Protein AF-A0A822F2Y1-F1 (afdb_monomer_lite)

pLDDT: mean 77.6, std 14.54, range [42.53, 97.44]

Secondary structure (DSSP, 8-state):
--BHHHHHHHH-SSSEEEEE-----TT-TT-EEEEEE--SSTTS-TTT-EEEEEEETTEEEEEEEESTT--TT--B-HHHHHH--TT-BHHHHHHHH-SSSSEEEEEEEETTEEEEEEEEEE--STT--EEEEEEEEEETTEEEE-PPP-

Foldseek 3Di:
DDFPVRVDVVVDDPFDWDWDDDPDDPVQVFWTKIKGFAAPDPPDPSRQWIWIFITGNRHTQWIKIFQRFADPPAAAEPVLLVPDDWFDFPVRNCVSSPVTHFFGMWTDPHNFKIKTKTWHFAPDDVPDTDIDIWIWMGGNRTTDDGDDRD

Structure (mmCIF, N/CA/C/O backbone):
data_AF-A0A822F2Y1-F1
#
_entry.id   AF-A0A822F2Y1-F1
#
loop_
_atom_site.group_PDB
_atom_site.id
_atom_site.type_symbol
_atom_site.label_atom_id
_atom_site.label_alt_id
_atom_site.label_comp_id
_atom_site.label_asym_id
_atom_site.label_entity_id
_atom_site.label_seq_id
_atom_site.pdbx_PDB_ins_code
_atom_site.Cartn_x
_atom_site.Cartn_y
_atom_site.Cartn_z
_atom_site.occupancy
_atom_site.B_iso_or_equiv
_atom_site.auth_seq_id
_atom_site.auth_comp_id
_atom_site.auth_asym_id
_atom_site.auth_atom_id
_atom_site.pdbx_PDB_model_num
ATOM 1 N N . GLY A 1 1 ? 7.986 -10.682 -13.828 1.00 81.62 1 GLY A N 1
ATOM 2 C CA . GLY A 1 1 ? 7.587 -9.367 -13.286 1.00 81.62 1 GLY A CA 1
ATOM 3 C C . GLY A 1 1 ? 7.764 -8.308 -14.356 1.00 81.62 1 GLY A C 1
ATOM 4 O O . GLY A 1 1 ? 8.293 -8.630 -15.412 1.00 81.62 1 GLY A O 1
ATOM 5 N N . TRP A 1 2 ? 7.325 -7.081 -14.098 1.00 89.50 2 TRP A N 1
ATOM 6 C CA . TRP A 1 2 ? 7.417 -5.976 -15.060 1.00 89.50 2 TRP A CA 1
ATOM 7 C C . TRP A 1 2 ? 8.847 -5.432 -15.172 1.00 89.50 2 TRP A C 1
ATOM 9 O O . TRP A 1 2 ? 9.577 -5.445 -14.185 1.00 89.50 2 TRP A O 1
ATOM 19 N N . THR A 1 3 ? 9.255 -4.944 -16.341 1.00 89.19 3 THR A N 1
ATOM 20 C CA . THR A 1 3 ? 10.532 -4.233 -16.521 1.00 89.19 3 THR A CA 1
ATOM 21 C C . THR A 1 3 ? 10.421 -2.772 -16.087 1.00 89.19 3 THR A C 1
ATOM 23 O O . THR A 1 3 ? 9.321 -2.251 -15.891 1.00 89.19 3 THR A O 1
ATOM 26 N N . ARG A 1 4 ? 11.566 -2.089 -15.961 1.00 83.00 4 ARG A N 1
ATOM 27 C CA . ARG A 1 4 ? 11.609 -0.637 -15.726 1.00 83.00 4 ARG A CA 1
ATOM 28 C C . ARG A 1 4 ? 10.800 0.121 -16.774 1.00 83.00 4 ARG A C 1
ATOM 30 O O . ARG A 1 4 ? 9.934 0.899 -16.400 1.00 83.00 4 ARG A O 1
ATOM 37 N N . ASP A 1 5 ? 11.038 -0.159 -18.051 1.00 83.69 5 ASP A N 1
ATOM 38 C CA . ASP A 1 5 ? 10.379 0.550 -19.151 1.00 83.69 5 ASP A CA 1
ATOM 39 C C . ASP A 1 5 ? 8.865 0.327 -19.139 1.00 83.69 5 ASP A C 1
ATOM 41 O O . ASP A 1 5 ? 8.108 1.274 -19.318 1.00 83.69 5 ASP A O 1
ATOM 45 N N . GLN A 1 6 ? 8.412 -0.895 -18.834 1.00 88.88 6 GLN A N 1
ATOM 46 C CA . GLN A 1 6 ? 6.985 -1.193 -18.682 1.00 88.88 6 GLN A CA 1
ATOM 47 C C . GLN A 1 6 ? 6.358 -0.410 -17.525 1.00 88.88 6 GLN A C 1
ATOM 49 O O . GLN A 1 6 ? 5.262 0.124 -17.676 1.00 88.88 6 GLN A O 1
ATOM 54 N N . VAL A 1 7 ? 7.040 -0.328 -16.375 1.00 85.00 7 VAL A N 1
ATOM 55 C CA . VAL A 1 7 ? 6.565 0.476 -15.240 1.00 85.00 7 VAL A CA 1
ATOM 56 C C . VAL A 1 7 ? 6.522 1.947 -15.637 1.00 85.00 7 VAL A C 1
ATOM 58 O O . VAL A 1 7 ? 5.460 2.545 -15.542 1.00 85.00 7 VAL A O 1
ATOM 61 N N . THR A 1 8 ? 7.619 2.515 -16.143 1.00 78.75 8 THR A N 1
ATOM 62 C CA . THR A 1 8 ? 7.700 3.927 -16.552 1.00 78.75 8 THR A CA 1
ATOM 63 C C . THR A 1 8 ? 6.662 4.295 -17.610 1.00 78.75 8 THR A C 1
ATOM 65 O O . THR A 1 8 ? 6.034 5.342 -17.501 1.00 78.75 8 THR A O 1
ATOM 68 N N . GLN A 1 9 ? 6.413 3.423 -18.587 1.00 82.44 9 GLN A N 1
ATOM 69 C CA . GLN A 1 9 ? 5.367 3.632 -19.585 1.00 82.44 9 GLN A CA 1
ATOM 70 C C . GLN A 1 9 ? 3.959 3.613 -18.969 1.00 82.44 9 GLN A C 1
ATOM 72 O O . GLN A 1 9 ? 3.098 4.375 -19.400 1.00 82.44 9 GLN A O 1
ATOM 77 N N . PHE A 1 10 ? 3.713 2.754 -17.977 1.00 83.00 10 PHE A N 1
ATOM 78 C CA . PHE A 1 10 ? 2.397 2.607 -17.355 1.00 83.00 10 PHE A CA 1
ATOM 79 C C . PHE A 1 10 ? 2.055 3.711 -16.360 1.00 83.00 10 PHE A C 1
ATOM 81 O O . PHE A 1 10 ? 0.916 4.168 -16.354 1.00 83.00 10 PHE A O 1
ATOM 88 N N . VAL A 1 11 ? 3.004 4.149 -15.522 1.00 74.38 11 VAL A N 1
ATOM 89 C CA . VAL A 1 11 ? 2.715 5.216 -14.545 1.00 74.38 11 VAL A CA 1
ATOM 90 C C . VAL A 1 11 ? 2.494 6.574 -15.235 1.00 74.38 11 VAL A C 1
ATOM 92 O O . VAL A 1 11 ? 1.854 7.450 -14.661 1.00 74.38 11 VAL A O 1
ATOM 95 N N . GLY A 1 12 ? 2.961 6.741 -16.480 1.00 67.44 12 GLY A N 1
ATOM 96 C CA . GLY A 1 12 ? 2.812 7.979 -17.248 1.00 67.44 12 GLY A CA 1
ATOM 97 C C . GLY A 1 12 ? 3.598 9.151 -16.642 1.00 67.44 12 GLY A C 1
ATOM 98 O O . GLY A 1 12 ? 4.639 8.946 -16.022 1.00 67.44 12 GLY A O 1
ATOM 99 N N . ILE A 1 13 ? 3.095 10.381 -16.830 1.00 56.59 13 ILE A N 1
ATOM 100 C CA . ILE A 1 13 ? 3.608 11.598 -16.174 1.00 56.59 13 ILE A CA 1
ATOM 101 C C . ILE A 1 13 ? 2.484 12.246 -15.342 1.00 56.59 13 ILE A C 1
ATOM 103 O O . ILE A 1 13 ? 1.756 13.101 -15.845 1.00 56.59 13 ILE A O 1
ATOM 107 N N . PRO A 1 14 ? 2.333 11.868 -14.065 1.00 49.62 14 PRO A N 1
ATOM 108 C CA . PRO A 1 14 ? 1.963 12.849 -13.057 1.00 49.62 14 PRO A CA 1
ATOM 109 C C . PRO A 1 14 ? 2.995 12.785 -11.930 1.00 49.62 14 PRO A C 1
ATOM 111 O O . PRO A 1 14 ? 2.839 12.045 -10.959 1.00 49.62 14 PRO A O 1
ATOM 114 N N . GLY A 1 15 ? 4.094 13.522 -12.111 1.00 55.91 15 GLY A N 1
ATOM 115 C CA . GLY A 1 15 ? 5.138 13.651 -11.103 1.00 55.91 15 GLY A CA 1
ATOM 116 C C . GLY A 1 15 ? 6.551 13.855 -11.639 1.00 55.91 15 GLY A C 1
ATOM 117 O O . GLY A 1 15 ? 6.818 13.667 -12.826 1.00 55.91 15 GLY A O 1
ATOM 118 N N . GLU A 1 16 ? 7.470 14.226 -10.746 1.00 61.50 16 GLU A N 1
ATOM 119 C CA . GLU A 1 16 ? 8.904 14.284 -11.043 1.00 61.50 16 GLU A CA 1
ATOM 120 C C . GLU A 1 16 ? 9.500 12.872 -10.947 1.00 61.50 16 GLU A C 1
ATOM 122 O O . GLU A 1 16 ? 9.408 12.205 -9.910 1.00 61.50 16 GLU A O 1
ATOM 127 N N . LEU A 1 17 ? 10.086 12.402 -12.052 1.00 64.81 17 LEU A N 1
ATOM 128 C CA . LEU A 1 17 ? 10.843 11.157 -12.097 1.00 64.81 17 LEU A CA 1
ATOM 129 C C . LEU A 1 17 ? 12.215 11.398 -11.465 1.00 64.81 17 LEU A C 1
ATOM 131 O O . LEU A 1 17 ? 13.100 11.980 -12.091 1.00 64.81 17 LEU A O 1
ATOM 135 N N . ILE A 1 18 ? 12.405 10.898 -10.249 1.00 62.47 18 ILE A N 1
ATOM 136 C CA . ILE A 1 18 ? 13.697 10.918 -9.570 1.00 62.47 18 ILE A CA 1
ATOM 137 C C . ILE A 1 18 ? 14.278 9.508 -9.671 1.00 62.47 18 ILE A C 1
ATOM 139 O O . ILE A 1 18 ? 13.825 8.565 -9.016 1.00 62.47 18 ILE A O 1
ATOM 143 N N . ILE A 1 19 ? 15.268 9.340 -10.545 1.00 60.28 19 ILE A N 1
ATOM 144 C CA . ILE A 1 19 ? 16.032 8.096 -10.640 1.00 60.28 19 ILE A CA 1
ATOM 145 C C . ILE A 1 19 ? 17.233 8.238 -9.711 1.00 60.28 19 ILE A C 1
ATOM 147 O O . ILE A 1 19 ? 18.192 8.935 -10.035 1.00 60.28 19 ILE A O 1
ATOM 151 N N . THR A 1 20 ? 17.183 7.562 -8.568 1.00 56.44 20 THR A N 1
ATOM 152 C CA . THR A 1 20 ? 18.348 7.411 -7.696 1.00 56.44 20 THR A CA 1
ATOM 153 C C . THR A 1 20 ? 18.927 6.026 -7.944 1.00 56.44 20 THR A C 1
ATOM 155 O O . THR A 1 20 ? 18.375 5.016 -7.506 1.00 56.44 20 THR A O 1
ATOM 158 N N . GLU A 1 21 ? 20.026 5.960 -8.691 1.00 55.38 21 GLU A N 1
ATOM 159 C CA . GLU A 1 21 ? 20.833 4.745 -8.778 1.00 55.38 21 GLU A CA 1
ATOM 160 C C . GLU A 1 21 ? 21.748 4.730 -7.548 1.00 55.38 21 GLU A C 1
ATOM 162 O O . GLU A 1 21 ? 22.713 5.489 -7.484 1.00 55.38 21 GLU A O 1
ATOM 167 N N . GLU A 1 22 ? 21.430 3.933 -6.522 1.00 53.41 22 GLU A N 1
ATOM 168 C CA . GLU A 1 22 ? 22.393 3.747 -5.432 1.00 53.41 22 GLU A CA 1
ATOM 169 C C . GLU A 1 22 ? 23.670 3.091 -5.990 1.00 53.41 22 GLU A C 1
ATOM 171 O O . GLU A 1 22 ? 23.570 2.121 -6.748 1.00 53.41 22 GLU A O 1
ATOM 176 N N . PRO A 1 23 ? 24.878 3.582 -5.646 1.00 42.53 23 PRO A N 1
ATOM 177 C CA . PRO A 1 23 ? 26.122 2.976 -6.096 1.00 42.53 23 PRO A CA 1
ATOM 178 C C . PRO A 1 23 ? 26.252 1.590 -5.469 1.00 42.53 23 PRO A C 1
ATOM 180 O O . PRO A 1 23 ? 26.380 1.431 -4.254 1.00 42.53 23 PRO A O 1
ATOM 183 N N . ILE A 1 24 ? 26.188 0.565 -6.312 1.00 50.97 24 ILE A N 1
ATOM 184 C CA . ILE A 1 24 ? 26.056 -0.806 -5.848 1.00 50.97 24 ILE A CA 1
ATOM 185 C C . ILE A 1 24 ? 27.427 -1.459 -5.659 1.00 50.97 24 ILE A C 1
ATOM 187 O O . ILE A 1 24 ? 28.281 -1.420 -6.544 1.00 50.97 24 ILE A O 1
ATOM 191 N N . SER A 1 25 ? 27.607 -2.125 -4.515 1.00 48.75 25 SER A N 1
ATOM 192 C CA . SER A 1 25 ? 28.687 -3.090 -4.281 1.00 48.75 25 SER A CA 1
ATOM 193 C C . SER A 1 25 ? 28.844 -4.051 -5.482 1.00 48.75 25 SER A C 1
ATOM 195 O O . SER A 1 25 ? 27.829 -4.467 -6.054 1.00 48.75 25 SER A O 1
ATOM 197 N N . PRO A 1 26 ? 30.075 -4.463 -5.858 1.00 48.97 26 PRO A N 1
ATOM 198 C CA . PRO A 1 26 ? 30.347 -5.309 -7.028 1.00 48.97 26 PRO A CA 1
ATOM 199 C C . PRO A 1 26 ? 29.520 -6.605 -7.130 1.00 48.97 26 PRO A C 1
ATOM 201 O O . PRO A 1 26 ? 29.407 -7.162 -8.223 1.00 48.97 26 PRO A O 1
ATOM 204 N N . SER A 1 27 ? 28.940 -7.080 -6.022 1.00 54.66 27 SER A N 1
ATOM 205 C CA . SER A 1 27 ? 28.108 -8.285 -5.940 1.00 54.66 27 SER A CA 1
ATOM 206 C C . SER A 1 27 ? 26.631 -8.098 -6.326 1.00 54.66 27 SER A C 1
ATOM 208 O O . SER A 1 27 ? 25.952 -9.095 -6.546 1.00 54.66 27 SER A 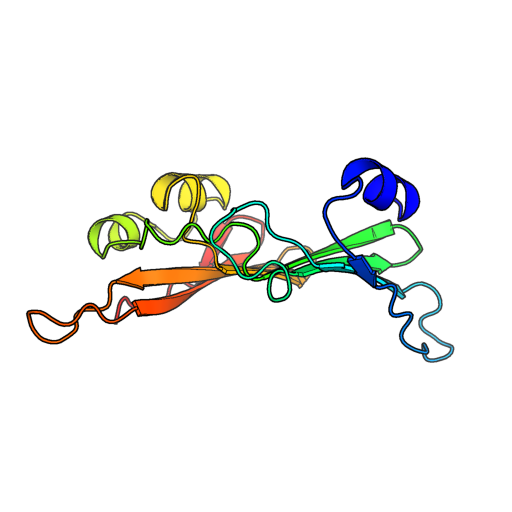O 1
ATOM 210 N N . ASN A 1 28 ? 26.117 -6.867 -6.445 1.00 52.03 28 ASN A N 1
ATOM 211 C CA . ASN A 1 28 ? 24.674 -6.585 -6.559 1.00 52.03 28 ASN A CA 1
ATOM 212 C C . ASN A 1 28 ? 24.292 -5.856 -7.870 1.00 52.03 28 ASN A C 1
ATOM 214 O O . ASN A 1 28 ? 23.478 -4.939 -7.875 1.00 52.03 28 ASN A O 1
ATOM 218 N N . ARG A 1 29 ? 24.833 -6.275 -9.021 1.00 51.19 29 ARG A N 1
ATOM 219 C CA . ARG A 1 29 ? 24.672 -5.619 -10.348 1.00 51.19 29 ARG A CA 1
ATOM 220 C C . ARG A 1 29 ? 23.238 -5.521 -10.931 1.00 51.19 29 ARG A C 1
ATOM 222 O O . ARG A 1 29 ? 23.089 -5.308 -12.132 1.00 51.19 29 ARG A O 1
ATOM 229 N N . GLY A 1 30 ? 22.180 -5.693 -10.141 1.00 57.31 30 GLY A N 1
ATOM 2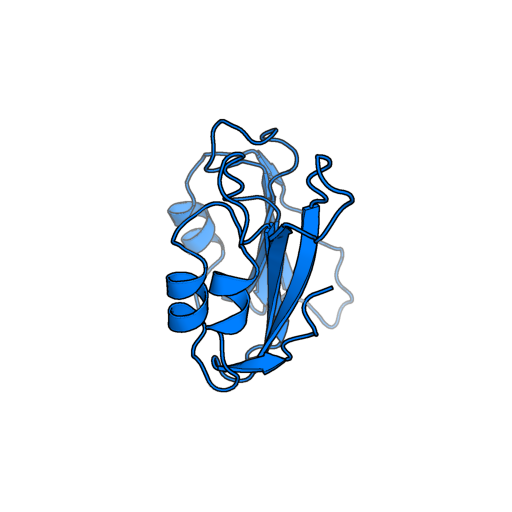30 C CA . GLY A 1 30 ? 20.801 -5.805 -10.625 1.00 57.31 30 GLY A CA 1
ATOM 231 C C . GLY A 1 30 ? 19.774 -4.870 -9.988 1.00 57.31 30 GLY A C 1
ATOM 232 O O . GLY A 1 30 ? 18.633 -4.894 -10.454 1.00 57.31 30 GLY A O 1
ATOM 233 N N . ASN A 1 31 ? 20.134 -4.088 -8.961 1.00 65.06 31 ASN A N 1
ATOM 234 C CA . ASN A 1 31 ? 19.157 -3.331 -8.175 1.00 65.06 31 ASN A CA 1
ATOM 235 C C . ASN A 1 31 ? 19.008 -1.875 -8.642 1.00 65.06 31 ASN A C 1
ATOM 237 O O . ASN A 1 31 ? 19.943 -1.096 -8.527 1.00 65.06 31 ASN A O 1
ATOM 241 N N . ILE A 1 32 ? 17.828 -1.504 -9.149 1.00 73.62 32 ILE A N 1
ATOM 242 C CA . ILE A 1 32 ? 17.499 -0.132 -9.585 1.00 73.62 32 ILE A CA 1
ATOM 243 C C . ILE A 1 32 ? 16.298 0.359 -8.783 1.00 73.62 32 ILE A C 1
ATOM 245 O O . ILE A 1 32 ? 15.357 -0.407 -8.573 1.00 73.62 32 ILE A O 1
ATOM 249 N N . MET A 1 33 ? 16.301 1.627 -8.375 1.00 74.25 33 MET A N 1
ATOM 250 C CA . MET A 1 33 ? 15.150 2.284 -7.762 1.00 74.25 33 MET A CA 1
ATOM 251 C C . MET A 1 33 ? 14.644 3.410 -8.655 1.00 74.25 33 MET A C 1
ATOM 253 O O . MET A 1 33 ? 15.412 4.211 -9.178 1.00 74.25 33 MET A O 1
ATOM 257 N N . VAL A 1 34 ? 13.329 3.455 -8.831 1.00 77.31 34 VAL A N 1
ATOM 258 C CA . VAL A 1 34 ? 12.649 4.529 -9.548 1.00 77.31 34 VAL A CA 1
ATOM 259 C C . VAL A 1 34 ? 11.633 5.147 -8.605 1.00 77.31 34 VAL A C 1
ATOM 261 O O . VAL A 1 34 ? 10.732 4.446 -8.138 1.00 77.31 34 VAL A O 1
ATOM 264 N N . GLN A 1 35 ? 11.794 6.437 -8.323 1.00 80.56 35 GLN A N 1
ATOM 265 C CA . GLN A 1 35 ? 10.890 7.204 -7.481 1.00 80.56 35 GLN A CA 1
ATOM 266 C C . GLN A 1 35 ? 10.069 8.174 -8.330 1.00 80.56 35 GLN A C 1
ATOM 268 O O . GLN A 1 35 ? 10.598 8.860 -9.203 1.00 80.56 35 GLN A O 1
ATOM 273 N N . TYR A 1 36 ? 8.781 8.252 -8.022 1.00 78.69 36 TYR A N 1
ATOM 274 C CA . TYR A 1 36 ? 7.857 9.245 -8.556 1.00 78.69 36 TYR A CA 1
ATOM 275 C C . TYR A 1 36 ? 7.347 10.098 -7.400 1.00 78.69 36 TYR A C 1
ATOM 277 O O . TYR A 1 36 ? 6.948 9.545 -6.371 1.00 78.69 36 TYR A O 1
ATOM 285 N N . GLN A 1 37 ? 7.375 11.420 -7.562 1.00 77.44 37 GLN A N 1
ATOM 286 C CA . GLN A 1 37 ? 6.757 12.372 -6.635 1.00 77.44 37 GLN A CA 1
ATOM 287 C C . GLN A 1 37 ? 5.492 12.958 -7.244 1.00 77.44 37 GLN A C 1
ATOM 289 O O . GLN A 1 37 ? 5.566 13.569 -8.302 1.00 77.44 37 GLN A O 1
ATOM 294 N N . GLY A 1 38 ? 4.353 12.774 -6.588 1.00 72.69 38 GLY A N 1
ATOM 295 C CA . GLY A 1 38 ? 3.055 13.240 -7.072 1.00 72.69 38 GLY A CA 1
ATOM 296 C C . GLY A 1 38 ? 1.912 12.582 -6.308 1.00 72.69 38 GLY A C 1
ATOM 297 O O . GLY A 1 38 ? 2.085 11.502 -5.740 1.00 72.69 38 GLY A O 1
ATOM 298 N N . SER A 1 39 ? 0.748 13.228 -6.272 1.00 72.06 39 SER A N 1
ATOM 299 C CA . SER A 1 39 ? -0.443 12.704 -5.594 1.00 72.06 39 SER A CA 1
ATOM 300 C C . SER A 1 39 ? -1.554 12.384 -6.590 1.00 72.06 39 SER A C 1
ATOM 302 O O . SER A 1 39 ? -1.705 13.076 -7.595 1.00 72.06 39 SER A O 1
ATOM 304 N N . ILE A 1 40 ? -2.363 11.359 -6.299 1.00 68.06 40 ILE A N 1
ATOM 305 C CA . ILE A 1 40 ? -3.635 11.143 -7.012 1.00 68.06 40 ILE A CA 1
ATOM 306 C C . ILE A 1 40 ? -4.786 11.963 -6.405 1.00 68.06 40 ILE A C 1
ATOM 308 O O . ILE A 1 40 ? -5.882 11.994 -6.962 1.00 68.06 40 ILE A O 1
ATOM 312 N N . SER A 1 41 ? -4.543 12.618 -5.267 1.00 66.00 41 SER A N 1
ATOM 313 C CA . SER A 1 41 ? -5.485 13.465 -4.541 1.00 66.00 41 SER A CA 1
ATOM 314 C C . SER A 1 41 ? -5.062 14.928 -4.662 1.00 66.00 41 SER A C 1
ATOM 316 O O . SER A 1 41 ? -3.926 15.283 -4.359 1.00 66.00 41 SER A O 1
ATOM 318 N N . SER A 1 42 ? -5.995 15.805 -5.040 1.00 64.31 42 SER A N 1
ATOM 319 C CA . SER A 1 42 ? -5.761 17.257 -5.129 1.00 64.31 42 SER A CA 1
ATOM 320 C C . SER A 1 42 ? -5.475 17.926 -3.780 1.00 64.31 42 SER A C 1
ATOM 322 O O . SER A 1 42 ? -5.112 19.097 -3.741 1.00 64.31 42 SER A O 1
ATOM 324 N N . ASN A 1 43 ? -5.692 17.211 -2.671 1.00 62.47 43 ASN A N 1
ATOM 325 C CA . ASN A 1 43 ? -5.625 17.757 -1.315 1.00 62.47 43 ASN A CA 1
ATOM 326 C C . ASN A 1 43 ? -4.295 17.455 -0.610 1.00 62.47 43 ASN A C 1
ATOM 328 O O . ASN A 1 43 ? -4.100 17.886 0.525 1.00 62.47 43 ASN A O 1
ATOM 332 N N . VAL A 1 44 ? -3.391 16.703 -1.243 1.00 64.62 44 VAL A N 1
ATOM 333 C CA . VAL A 1 44 ? -2.061 16.413 -0.692 1.00 64.62 44 VAL A CA 1
ATOM 334 C C . VAL A 1 44 ? -1.061 17.375 -1.305 1.00 64.62 44 VAL A C 1
ATOM 336 O O . VAL A 1 44 ? -1.099 17.631 -2.505 1.00 64.62 44 VAL A O 1
ATOM 339 N N . LEU A 1 45 ? -0.121 17.867 -0.497 1.00 60.69 45 LEU A N 1
ATOM 340 C CA . LEU A 1 45 ? 1.055 18.548 -1.025 1.00 60.69 45 LEU A CA 1
ATOM 341 C C . LEU A 1 45 ? 1.776 17.580 -1.973 1.00 60.69 45 LEU A C 1
ATOM 343 O O . LEU A 1 45 ? 2.369 16.591 -1.536 1.00 60.69 45 LEU A O 1
ATOM 347 N N . GLU A 1 46 ? 1.712 17.863 -3.276 1.00 60.31 46 GLU A N 1
ATOM 348 C CA . GLU A 1 46 ? 2.170 16.988 -4.369 1.00 60.31 46 GLU A CA 1
ATOM 349 C C . GLU A 1 46 ? 3.625 16.509 -4.203 1.00 60.31 46 GLU A C 1
ATOM 351 O O . GLU A 1 46 ? 4.015 15.490 -4.766 1.00 60.31 46 GLU A O 1
ATOM 356 N N . ARG A 1 47 ? 4.420 17.206 -3.381 1.00 63.12 47 ARG A N 1
ATOM 357 C CA . ARG A 1 47 ? 5.845 16.938 -3.144 1.00 63.12 47 ARG A CA 1
ATOM 358 C C . ARG A 1 47 ? 6.136 15.908 -2.046 1.00 63.12 47 ARG A C 1
ATOM 360 O O . ARG A 1 47 ? 7.256 15.412 -1.983 1.00 63.12 47 ARG A O 1
ATOM 367 N N . GLU A 1 48 ? 5.175 15.582 -1.180 1.00 74.81 48 GLU A N 1
ATOM 368 C CA . GLU A 1 48 ? 5.385 14.608 -0.089 1.00 74.81 48 GLU A CA 1
ATOM 369 C C . GLU A 1 48 ? 4.932 13.189 -0.446 1.00 74.81 48 GLU A C 1
ATOM 371 O O . GLU A 1 48 ? 5.354 12.209 0.179 1.00 74.81 48 GLU A O 1
ATOM 376 N N . SER A 1 49 ? 4.078 13.075 -1.462 1.00 81.56 49 SER A N 1
ATOM 377 C CA . SER A 1 49 ? 3.621 11.790 -1.977 1.00 81.56 49 SER A CA 1
ATOM 378 C C . SER A 1 49 ? 4.726 11.136 -2.790 1.00 81.56 49 SER A C 1
ATOM 380 O O . SER A 1 49 ? 5.302 11.758 -3.681 1.00 81.56 49 SER A O 1
ATOM 382 N N . THR A 1 50 ? 5.029 9.876 -2.490 1.00 84.12 50 THR A N 1
ATOM 383 C CA . THR A 1 50 ? 6.077 9.127 -3.189 1.00 84.12 50 THR A CA 1
ATOM 384 C C . THR A 1 50 ? 5.616 7.725 -3.535 1.00 84.12 50 THR A C 1
ATOM 386 O O . THR A 1 50 ? 4.961 7.052 -2.738 1.00 84.12 50 THR A O 1
ATOM 389 N N . VAL A 1 51 ? 6.018 7.257 -4.712 1.00 87.25 51 VAL A N 1
ATOM 390 C CA . VAL A 1 51 ? 5.957 5.844 -5.089 1.00 87.25 51 VAL A CA 1
ATOM 391 C C . VAL A 1 51 ? 7.350 5.407 -5.499 1.00 87.25 51 VAL A C 1
ATOM 393 O O . VAL A 1 51 ? 7.990 6.058 -6.321 1.00 87.25 51 VAL A O 1
ATOM 396 N N . ILE A 1 52 ? 7.822 4.308 -4.923 1.00 87.19 52 ILE A N 1
ATOM 397 C CA . ILE A 1 52 ? 9.143 3.741 -5.173 1.00 87.19 52 ILE A CA 1
ATOM 398 C C . ILE A 1 52 ? 8.971 2.340 -5.746 1.00 87.19 52 ILE A C 1
ATOM 400 O O . ILE A 1 52 ? 8.395 1.453 -5.111 1.00 87.19 52 ILE A O 1
ATOM 404 N N . PHE A 1 53 ? 9.537 2.133 -6.927 1.00 88.00 53 PHE A N 1
ATOM 405 C CA . PHE A 1 53 ? 9.644 0.836 -7.578 1.00 88.00 53 PHE A CA 1
ATOM 406 C C . PHE A 1 53 ? 11.089 0.364 -7.502 1.00 88.00 53 PHE A C 1
ATOM 408 O O . PHE A 1 53 ? 11.993 1.065 -7.954 1.00 88.00 53 PHE A O 1
ATOM 415 N N . SER A 1 54 ? 11.314 -0.824 -6.949 1.00 86.94 54 SER A N 1
ATOM 416 C CA . SER A 1 54 ? 12.633 -1.451 -6.941 1.00 86.94 54 SER A CA 1
ATOM 417 C C . SER A 1 54 ? 12.661 -2.625 -7.912 1.00 86.94 54 SER A C 1
ATOM 419 O O . SER A 1 54 ? 11.770 -3.479 -7.927 1.00 86.94 54 SER A O 1
ATOM 421 N N . PHE A 1 55 ? 13.719 -2.676 -8.708 1.00 84.81 55 PHE A N 1
ATOM 422 C CA . PHE A 1 55 ? 13.988 -3.703 -9.705 1.00 84.81 55 PHE A CA 1
ATOM 423 C C . PHE A 1 55 ? 15.182 -4.524 -9.242 1.00 84.81 55 PHE A C 1
ATOM 425 O O . PHE A 1 55 ? 16.080 -3.961 -8.639 1.00 84.81 55 PHE A O 1
ATOM 432 N N . ASN A 1 56 ? 15.162 -5.831 -9.475 1.00 83.50 56 ASN A N 1
ATOM 433 C CA . ASN A 1 56 ? 16.244 -6.768 -9.204 1.00 83.50 56 ASN A CA 1
ATOM 434 C C . ASN A 1 56 ? 16.370 -7.622 -10.462 1.00 83.50 56 ASN A C 1
ATOM 436 O O . ASN A 1 56 ? 15.364 -8.101 -10.992 1.00 83.50 56 ASN A O 1
ATOM 440 N N . ASN A 1 57 ? 17.582 -7.733 -11.000 1.00 85.06 57 ASN A N 1
ATOM 441 C CA . ASN A 1 57 ? 17.832 -8.366 -12.294 1.00 85.06 57 ASN A CA 1
ATOM 442 C C . ASN A 1 57 ? 16.905 -7.816 -13.394 1.00 85.06 57 ASN A C 1
ATOM 444 O O . ASN A 1 57 ? 16.379 -8.563 -14.215 1.00 85.06 57 ASN A O 1
ATOM 448 N N . LYS A 1 58 ? 16.702 -6.487 -13.397 1.00 83.69 58 LYS A N 1
ATOM 449 C CA . LYS A 1 58 ? 15.851 -5.737 -14.347 1.00 83.69 58 LYS A CA 1
ATOM 450 C C . LYS A 1 58 ? 14.343 -6.009 -14.251 1.00 83.69 58 LYS A C 1
ATOM 452 O O . LYS A 1 58 ? 13.586 -5.487 -15.068 1.00 83.69 58 LYS A O 1
ATOM 457 N N . ILE A 1 59 ? 13.896 -6.772 -13.257 1.00 88.19 59 ILE A N 1
ATOM 458 C CA . ILE A 1 59 ? 12.484 -7.084 -13.036 1.00 88.19 59 ILE A CA 1
ATOM 459 C C . ILE A 1 59 ? 12.004 -6.443 -11.734 1.00 88.19 59 ILE A C 1
ATOM 461 O O . ILE A 1 59 ? 12.690 -6.491 -10.716 1.00 88.19 59 ILE A O 1
ATOM 465 N N . LEU A 1 60 ? 10.816 -5.842 -11.762 1.00 88.38 60 LEU A N 1
ATOM 466 C CA . LEU A 1 60 ? 10.143 -5.272 -10.604 1.00 88.38 60 LEU A CA 1
ATOM 467 C C . LEU A 1 60 ? 9.957 -6.353 -9.540 1.00 88.38 60 LEU A C 1
ATOM 469 O O . LEU A 1 60 ? 9.318 -7.376 -9.801 1.00 88.38 60 LEU A O 1
ATOM 473 N N . TRP A 1 61 ? 10.480 -6.098 -8.345 1.00 85.75 61 TRP A N 1
ATOM 474 C CA . TRP A 1 61 ? 10.377 -7.020 -7.212 1.00 85.75 61 TRP A CA 1
ATOM 475 C C . TRP A 1 61 ? 9.753 -6.381 -5.973 1.00 85.75 61 TRP A C 1
ATOM 477 O O . TRP A 1 61 ? 9.257 -7.104 -5.115 1.00 85.75 61 TRP A O 1
ATOM 487 N N . LYS A 1 62 ? 9.750 -5.047 -5.873 1.00 88.19 62 LYS A N 1
ATOM 488 C CA . LYS A 1 62 ? 9.224 -4.335 -4.706 1.00 88.19 62 LYS A CA 1
ATOM 489 C C . LYS A 1 62 ? 8.562 -3.026 -5.105 1.00 88.19 62 LYS A C 1
ATOM 491 O O . LYS A 1 62 ? 9.060 -2.302 -5.967 1.00 88.19 62 LYS A O 1
ATOM 496 N N . LYS A 1 63 ? 7.436 -2.743 -4.453 1.00 90.19 63 LYS A N 1
ATOM 497 C CA . LYS A 1 63 ? 6.694 -1.489 -4.555 1.00 90.19 63 LYS A CA 1
ATOM 498 C C . LYS A 1 63 ? 6.514 -0.928 -3.152 1.00 90.19 63 LYS A C 1
ATOM 500 O O . LYS A 1 63 ? 6.139 -1.660 -2.238 1.00 90.19 63 LYS A O 1
ATOM 505 N N . ASN A 1 64 ? 6.766 0.362 -2.991 1.00 90.50 64 ASN A N 1
ATOM 506 C CA . ASN A 1 64 ? 6.391 1.091 -1.789 1.00 90.50 64 ASN A CA 1
ATOM 507 C C . ASN A 1 64 ? 5.689 2.379 -2.193 1.00 90.50 64 ASN A C 1
ATOM 509 O O . ASN A 1 64 ? 6.043 2.983 -3.204 1.00 90.50 64 ASN A O 1
ATOM 513 N N . GLN A 1 65 ? 4.744 2.821 -1.381 1.00 88.56 65 GLN A N 1
ATOM 514 C CA . GLN A 1 65 ? 4.117 4.122 -1.538 1.00 88.56 65 GLN A CA 1
ATOM 515 C C . GLN A 1 65 ? 3.990 4.827 -0.196 1.00 88.56 65 GLN A C 1
ATOM 517 O O . GLN A 1 65 ? 3.890 4.182 0.850 1.00 88.56 65 GLN A O 1
ATOM 522 N N . LYS A 1 66 ? 3.940 6.153 -0.251 1.00 87.75 66 LYS A N 1
ATOM 523 C CA . LYS A 1 66 ? 3.621 7.030 0.867 1.00 87.75 66 LYS A CA 1
ATOM 524 C C . LYS A 1 66 ? 2.724 8.164 0.373 1.00 87.75 66 LYS A C 1
ATOM 526 O O . LYS A 1 66 ? 3.038 8.791 -0.632 1.00 87.75 66 LYS A O 1
ATOM 531 N N . LEU A 1 67 ? 1.626 8.402 1.089 1.00 82.44 67 LEU A N 1
ATOM 532 C CA . LEU A 1 67 ? 0.667 9.504 0.924 1.00 82.44 67 LEU A CA 1
ATOM 533 C C . LEU A 1 67 ? -0.004 9.619 -0.456 1.00 82.44 67 LEU A C 1
ATOM 535 O O . LEU A 1 67 ? -0.685 10.606 -0.715 1.00 82.44 67 LEU A O 1
ATOM 539 N N . LEU A 1 68 ? 0.121 8.594 -1.309 1.00 79.38 68 LEU A N 1
ATOM 540 C CA . LEU A 1 68 ? -0.374 8.626 -2.686 1.00 79.38 68 LEU A CA 1
ATOM 541 C C . LEU A 1 68 ? -1.872 8.961 -2.762 1.00 79.38 68 LEU A C 1
ATOM 543 O O . LEU A 1 68 ? -2.264 9.787 -3.579 1.00 79.38 68 LEU A O 1
ATOM 547 N N . ASP A 1 69 ? -2.677 8.354 -1.884 1.00 72.56 69 ASP A N 1
ATOM 548 C CA . ASP A 1 69 ? -4.147 8.410 -1.888 1.00 72.56 69 ASP A CA 1
ATOM 549 C C . ASP A 1 69 ? -4.720 9.054 -0.613 1.00 72.56 69 ASP A C 1
ATOM 551 O O . ASP A 1 69 ? -5.779 8.659 -0.127 1.00 72.56 69 ASP A O 1
ATOM 555 N N . LEU A 1 70 ? -4.005 10.014 -0.012 1.00 70.94 70 LEU A N 1
ATOM 556 C CA . LEU A 1 70 ? -4.520 10.719 1.161 1.00 70.94 70 LEU A CA 1
ATOM 557 C C . LEU A 1 70 ? -5.606 11.723 0.728 1.00 70.94 70 LEU A C 1
ATOM 559 O O . LEU A 1 70 ? -5.339 12.816 0.232 1.00 70.94 70 LEU A O 1
ATOM 563 N N . THR A 1 71 ? -6.867 11.363 0.927 1.00 63.28 71 THR A N 1
ATOM 564 C CA . THR A 1 71 ? -8.000 12.284 0.835 1.00 63.28 71 THR A CA 1
ATOM 565 C C . THR A 1 71 ? -8.323 12.761 2.244 1.00 63.28 71 THR A C 1
ATOM 567 O O . THR A 1 71 ? -8.683 11.948 3.090 1.00 63.28 71 THR A O 1
ATOM 570 N N . SER A 1 72 ? -8.219 14.066 2.494 1.00 57.94 72 SER A N 1
ATOM 571 C CA . SER A 1 72 ? -8.342 14.723 3.811 1.00 57.94 72 SER A CA 1
ATOM 572 C C . SER A 1 72 ? -9.639 14.467 4.594 1.00 57.94 72 SER A C 1
ATOM 574 O O . SER A 1 72 ? -9.781 14.968 5.702 1.00 57.94 72 SER A O 1
ATOM 576 N N . ASN A 1 73 ? -10.602 13.741 4.026 1.00 59.28 73 ASN A N 1
ATOM 577 C CA . ASN A 1 73 ? -11.979 13.703 4.515 1.00 59.28 73 ASN A CA 1
ATOM 578 C C . ASN A 1 73 ? -12.415 12.332 5.044 1.00 59.28 73 ASN A C 1
ATOM 580 O O . ASN A 1 73 ? -13.579 12.181 5.406 1.00 59.28 73 ASN A O 1
ATOM 584 N N . TYR A 1 74 ? -11.541 11.323 5.047 1.00 64.88 74 TYR A N 1
ATOM 585 C CA . TYR A 1 74 ? -11.925 9.990 5.498 1.00 64.88 74 TYR A CA 1
ATOM 586 C C . TYR A 1 74 ? -10.830 9.395 6.386 1.00 64.88 74 TYR A C 1
ATOM 588 O O . TYR A 1 74 ? -9.684 9.260 5.966 1.00 64.88 74 TYR A O 1
ATOM 596 N N . ILE A 1 75 ? -11.210 9.110 7.632 1.00 72.75 75 ILE A N 1
ATOM 597 C CA . ILE A 1 75 ? -10.381 8.539 8.692 1.00 72.75 75 ILE A CA 1
ATOM 598 C C . ILE A 1 75 ? -11.099 7.274 9.176 1.00 72.75 75 ILE A C 1
ATOM 600 O O . ILE A 1 75 ? -12.315 7.289 9.382 1.00 72.75 75 ILE A O 1
ATOM 604 N N . ILE A 1 76 ? -10.367 6.175 9.372 1.00 79.81 76 ILE A N 1
ATOM 605 C CA . ILE A 1 76 ? -10.949 4.911 9.841 1.00 79.81 76 ILE A CA 1
ATOM 606 C C . ILE A 1 76 ? -11.482 5.087 11.267 1.00 79.81 76 ILE A C 1
ATOM 608 O O . ILE A 1 76 ? -10.757 5.520 12.163 1.00 79.81 76 ILE A O 1
ATOM 612 N N . THR A 1 77 ? -12.734 4.685 11.491 1.00 81.50 77 THR A N 1
ATOM 613 C CA . THR A 1 77 ? -13.331 4.626 12.835 1.00 81.50 77 THR A CA 1
ATOM 614 C C . THR A 1 77 ? -12.998 3.306 13.538 1.00 81.50 77 THR A C 1
ATOM 616 O O . THR A 1 77 ? -12.717 2.287 12.897 1.00 81.50 77 THR A O 1
ATOM 619 N N . ARG A 1 78 ? -13.117 3.275 14.870 1.00 82.31 78 ARG A N 1
ATOM 620 C CA . ARG A 1 78 ? -12.985 2.043 15.671 1.00 82.31 78 ARG A CA 1
ATOM 621 C C . ARG A 1 78 ? -13.892 0.914 15.181 1.00 82.31 78 ARG A C 1
ATOM 623 O O . ARG A 1 78 ? -13.485 -0.244 15.178 1.00 82.31 78 ARG A O 1
ATOM 630 N N . GLU A 1 79 ? -15.100 1.242 14.739 1.00 83.25 79 GLU A N 1
ATOM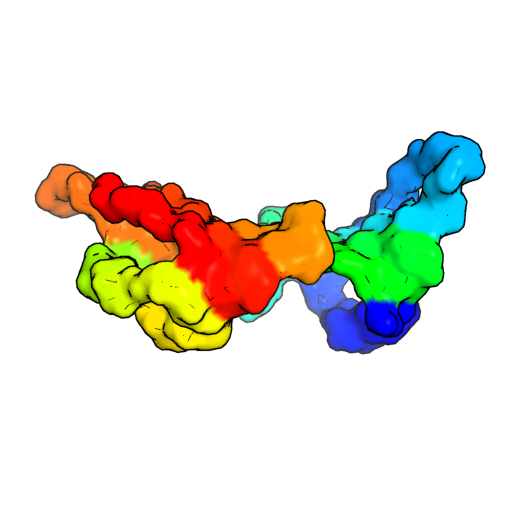 631 C CA . GLU A 1 79 ? -16.066 0.270 14.221 1.00 83.25 79 GLU A CA 1
ATOM 632 C C . GLU A 1 79 ? -15.547 -0.423 12.956 1.00 83.25 79 GLU A C 1
ATOM 634 O O . GLU A 1 79 ? -15.528 -1.653 12.906 1.00 83.25 79 GLU A O 1
ATOM 639 N N . HIS A 1 80 ? -15.033 0.338 11.984 1.00 85.12 80 HIS A N 1
ATOM 640 C CA . HIS A 1 80 ? -14.396 -0.222 10.788 1.00 85.12 80 HIS A CA 1
ATOM 641 C C . HIS A 1 80 ? -13.171 -1.077 11.154 1.00 85.12 80 HIS A C 1
ATOM 643 O O . HIS A 1 80 ? -12.992 -2.175 10.627 1.00 85.12 80 HIS A O 1
ATOM 649 N N . TYR A 1 81 ? -12.344 -0.620 12.102 1.00 87.25 81 TYR A N 1
ATOM 650 C CA . TYR A 1 81 ? -11.161 -1.367 12.539 1.00 87.25 81 TYR A CA 1
ATOM 651 C C . TYR A 1 81 ? -11.497 -2.701 13.217 1.00 87.25 81 TYR A C 1
ATOM 653 O O . TYR A 1 81 ? -10.800 -3.702 13.030 1.00 87.25 81 TYR A O 1
ATOM 661 N N . ASN A 1 82 ? -12.564 -2.728 14.013 1.00 89.31 82 ASN A N 1
ATOM 662 C CA . ASN A 1 82 ? -13.000 -3.917 14.741 1.00 89.31 82 ASN A CA 1
ATOM 663 C C . ASN A 1 82 ? -13.607 -4.986 13.828 1.00 89.31 82 ASN A C 1
ATOM 665 O O . ASN A 1 82 ? -13.616 -6.158 14.197 1.00 89.31 82 ASN A O 1
ATOM 669 N N . GLN A 1 83 ? -14.069 -4.611 12.635 1.00 91.12 83 GLN A N 1
ATOM 670 C CA . GLN A 1 83 ? -14.540 -5.570 11.637 1.00 91.12 83 GLN A CA 1
ATOM 671 C C . GLN A 1 83 ? -13.396 -6.361 10.998 1.00 91.12 83 GLN A C 1
ATOM 673 O O . GLN A 1 83 ? -13.618 -7.491 10.574 1.00 91.12 83 GLN A O 1
ATOM 678 N N . ILE A 1 84 ? -12.180 -5.807 10.948 1.00 91.94 84 ILE A N 1
ATOM 679 C CA . ILE A 1 84 ? -11.023 -6.479 10.351 1.00 91.94 84 ILE A CA 1
ATOM 680 C C . ILE A 1 84 ? -10.574 -7.658 11.219 1.00 91.94 84 ILE A C 1
ATOM 682 O O . ILE A 1 84 ? -10.292 -7.499 12.410 1.00 91.94 84 ILE A O 1
ATOM 686 N N . GLN A 1 85 ? -10.402 -8.824 10.595 1.00 93.94 85 GLN A N 1
ATOM 687 C CA . GLN A 1 85 ? -9.966 -10.048 11.269 1.00 93.94 85 GLN A CA 1
ATOM 688 C C . GLN A 1 85 ? -8.653 -10.574 10.689 1.00 93.94 85 GLN A C 1
ATOM 690 O O . GLN A 1 85 ? -8.355 -10.412 9.503 1.00 93.94 85 GLN A O 1
ATOM 695 N N . THR A 1 86 ? -7.866 -11.246 11.529 1.00 96.06 86 THR A N 1
ATOM 696 C CA . THR A 1 86 ? -6.709 -12.015 11.064 1.00 96.06 86 THR A CA 1
ATOM 697 C C . THR A 1 86 ? -7.146 -13.090 10.065 1.00 96.06 86 THR A C 1
ATOM 699 O O . THR A 1 86 ? -8.272 -13.583 10.082 1.00 96.06 86 THR A O 1
ATOM 702 N N . GLY A 1 87 ? -6.258 -13.427 9.134 1.00 96.69 87 GLY A N 1
ATOM 703 C CA . GLY A 1 87 ? -6.529 -14.346 8.032 1.00 96.69 87 GLY A CA 1
ATOM 704 C C . GLY A 1 87 ? -7.240 -13.720 6.828 1.00 96.69 87 GLY A C 1
ATOM 705 O O . GLY A 1 87 ? -7.243 -14.347 5.766 1.00 96.69 87 GLY A O 1
ATOM 706 N N . TRP A 1 88 ? -7.789 -12.505 6.945 1.00 96.94 88 TRP A N 1
ATOM 707 C CA . TRP A 1 88 ? -8.370 -11.784 5.809 1.00 96.94 88 TRP A CA 1
ATOM 708 C C . TRP A 1 88 ? -7.323 -11.443 4.756 1.00 96.94 88 TRP A C 1
ATOM 710 O O . TRP A 1 88 ? -6.169 -11.151 5.065 1.00 96.94 88 TRP A O 1
ATOM 720 N N . THR A 1 89 ? -7.744 -11.456 3.498 1.00 96.19 89 THR A N 1
ATOM 721 C CA . THR A 1 89 ? -6.919 -11.014 2.374 1.00 96.19 89 THR A CA 1
ATOM 722 C C . THR A 1 89 ? -6.729 -9.502 2.391 1.00 96.19 89 THR A C 1
ATOM 724 O O . THR A 1 89 ? -7.535 -8.758 2.952 1.00 96.19 89 THR A O 1
ATOM 727 N N . TYR A 1 90 ? -5.671 -9.046 1.726 1.00 90.81 90 TYR A N 1
ATOM 728 C CA . TYR A 1 90 ? -5.419 -7.625 1.507 1.00 90.81 90 TYR A CA 1
ATOM 729 C C . TYR A 1 90 ? -6.653 -6.877 0.960 1.00 90.81 90 TYR A C 1
ATOM 731 O O . TYR A 1 90 ? -7.033 -5.844 1.510 1.00 90.81 90 TYR A O 1
ATOM 739 N N . ASP A 1 91 ? -7.329 -7.428 -0.054 1.00 90.88 91 ASP A N 1
ATOM 740 C CA . ASP A 1 91 ? -8.499 -6.789 -0.672 1.00 90.88 91 ASP A CA 1
ATOM 741 C C . ASP A 1 91 ? -9.704 -6.723 0.274 1.00 90.88 91 ASP A C 1
ATOM 743 O O . ASP A 1 91 ? -10.414 -5.719 0.296 1.00 90.88 91 ASP A O 1
ATOM 747 N N . GLN A 1 92 ? -9.913 -7.752 1.104 1.00 93.31 92 GLN A N 1
ATOM 748 C CA . GLN A 1 92 ? -10.960 -7.734 2.132 1.00 93.31 92 GLN A CA 1
ATOM 749 C C . GLN A 1 92 ? -10.711 -6.628 3.157 1.00 93.31 92 GLN A C 1
ATOM 751 O O . GLN A 1 92 ? -11.618 -5.851 3.448 1.00 93.31 92 GLN A O 1
ATOM 756 N N . VAL A 1 93 ? -9.476 -6.510 3.657 1.00 92.06 93 VAL A N 1
ATOM 757 C CA . VAL A 1 93 ? -9.108 -5.432 4.586 1.00 92.06 93 VAL A CA 1
ATOM 758 C C . VAL A 1 93 ? -9.318 -4.072 3.925 1.00 92.06 93 VAL A C 1
ATOM 760 O O . VAL A 1 93 ? -9.999 -3.221 4.489 1.00 92.06 93 VAL A O 1
ATOM 763 N N . ARG A 1 94 ? -8.806 -3.873 2.706 1.00 86.69 94 ARG A N 1
ATOM 764 C CA . ARG A 1 94 ? -8.943 -2.608 1.973 1.00 86.69 94 ARG A CA 1
ATOM 765 C C . ARG A 1 94 ? -10.403 -2.239 1.710 1.00 86.69 94 ARG A C 1
ATOM 767 O O . ARG A 1 94 ? -10.765 -1.079 1.850 1.00 86.69 94 ARG A O 1
ATOM 774 N N . SER A 1 95 ? -11.256 -3.211 1.392 1.00 86.31 95 SER A N 1
ATOM 775 C CA . SER A 1 95 ? -12.689 -2.972 1.201 1.00 86.31 95 SER A CA 1
ATOM 776 C C . SER A 1 95 ? -13.379 -2.508 2.485 1.00 86.31 95 SER A C 1
ATOM 778 O O . SER A 1 95 ? -14.245 -1.641 2.417 1.00 86.31 95 SER A O 1
ATOM 780 N N . THR A 1 96 ? -13.007 -3.058 3.643 1.00 87.25 96 THR A N 1
ATOM 781 C CA . THR A 1 96 ? -13.559 -2.650 4.946 1.00 87.25 96 THR A CA 1
ATOM 782 C C . THR A 1 96 ? -13.065 -1.280 5.382 1.00 87.25 96 THR A C 1
ATOM 784 O O . THR A 1 96 ? -13.822 -0.510 5.965 1.00 87.25 96 THR A O 1
ATOM 787 N N . LEU A 1 97 ? -11.813 -0.952 5.068 1.00 81.12 97 LEU A N 1
ATOM 788 C CA . LEU A 1 97 ? -11.268 0.377 5.315 1.00 81.12 97 LEU A CA 1
ATOM 789 C C . LEU A 1 97 ? -11.823 1.433 4.356 1.00 81.12 97 LEU A C 1
ATOM 791 O O . LEU A 1 97 ? -11.612 2.612 4.592 1.00 81.12 97 LEU A O 1
ATOM 795 N N . GLY A 1 98 ? -12.518 1.043 3.290 1.00 71.31 98 GLY A N 1
ATOM 796 C CA . GLY A 1 98 ? -12.976 1.953 2.250 1.00 71.31 98 GL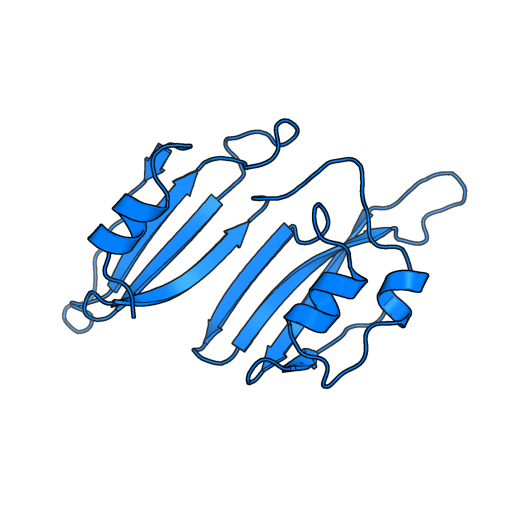Y A CA 1
ATOM 797 C C . GLY A 1 98 ? -11.932 2.175 1.153 1.00 71.31 98 GLY A C 1
ATOM 798 O O . GLY A 1 98 ? -10.736 1.926 1.298 1.00 71.31 98 GLY A O 1
ATOM 799 N N . SER A 1 99 ? -12.408 2.632 -0.005 1.00 59.84 99 SER A N 1
ATOM 800 C CA . SER A 1 99 ? -11.634 2.606 -1.249 1.00 59.84 99 SER A CA 1
ATOM 801 C C . SER A 1 99 ? -10.524 3.658 -1.357 1.00 59.84 99 SER A C 1
ATOM 803 O O . SER A 1 99 ? -9.673 3.498 -2.231 1.00 59.84 99 SER A O 1
ATOM 805 N N . ARG A 1 100 ? -10.540 4.727 -0.541 1.00 58.41 100 ARG A N 1
ATOM 806 C CA . ARG A 1 100 ? -9.635 5.892 -0.654 1.00 58.41 100 ARG A CA 1
ATOM 807 C C . ARG A 1 100 ? -9.400 6.580 0.694 1.00 58.41 100 ARG A C 1
ATOM 809 O O . ARG A 1 100 ? -10.289 6.565 1.540 1.00 58.41 100 ARG A O 1
ATOM 816 N N . GLY A 1 101 ? -8.236 7.203 0.882 1.00 58.56 101 GLY A N 1
ATOM 817 C CA . GLY A 1 101 ? -7.988 8.140 1.986 1.00 58.56 101 GLY A CA 1
ATOM 818 C C . GLY A 1 101 ? -7.215 7.613 3.189 1.00 58.56 101 GLY A C 1
ATOM 819 O O . GLY A 1 101 ? -6.443 8.362 3.776 1.00 58.56 101 GLY A O 1
ATOM 820 N N . ASN A 1 102 ? -7.370 6.338 3.548 1.00 72.75 102 ASN A N 1
ATOM 821 C CA . ASN A 1 102 ? -6.870 5.862 4.845 1.00 72.75 102 ASN A CA 1
ATOM 822 C C . ASN A 1 102 ? -5.474 5.270 4.820 1.00 72.75 102 ASN A C 1
ATOM 824 O O . ASN A 1 102 ? -4.788 5.284 5.837 1.00 72.75 102 ASN A O 1
ATOM 828 N N . VAL A 1 103 ? -5.072 4.685 3.695 1.00 84.31 103 VAL A N 1
ATOM 829 C CA . VAL A 1 103 ? -3.791 3.992 3.590 1.00 84.31 103 VAL A CA 1
ATOM 830 C C . VAL A 1 103 ? -2.719 5.013 3.240 1.00 84.31 103 VAL A C 1
ATOM 832 O O . VAL A 1 103 ? -2.579 5.428 2.090 1.00 84.31 103 VAL A O 1
ATOM 835 N N . ILE A 1 104 ? -1.946 5.420 4.240 1.00 85.31 104 ILE A N 1
ATOM 836 C CA . ILE A 1 104 ? -0.908 6.440 4.067 1.00 85.31 104 ILE A CA 1
ATOM 837 C C . ILE A 1 104 ? 0.436 5.870 3.659 1.00 85.31 104 ILE A C 1
ATOM 839 O O . ILE A 1 104 ? 1.292 6.613 3.186 1.00 85.31 104 ILE A O 1
ATOM 843 N N . GLN A 1 105 ? 0.653 4.576 3.854 1.00 88.94 105 GLN A N 1
ATOM 844 C CA . GLN A 1 105 ? 1.895 3.938 3.463 1.00 88.94 105 GLN A CA 1
ATOM 845 C C . GLN A 1 105 ? 1.661 2.464 3.197 1.00 88.94 105 GLN A C 1
ATOM 847 O O . GLN A 1 105 ? 0.981 1.787 3.962 1.00 88.94 105 GLN A O 1
ATOM 852 N N . GLU A 1 106 ? 2.295 1.963 2.146 1.00 92.06 106 GLU A N 1
ATOM 853 C CA . GLU A 1 106 ? 2.392 0.531 1.897 1.00 92.06 106 GLU A CA 1
ATOM 854 C C . GLU A 1 106 ? 3.818 0.189 1.515 1.00 92.06 106 GLU A C 1
ATOM 856 O O . GLU A 1 106 ? 4.453 0.916 0.748 1.00 92.06 106 GLU A O 1
ATOM 861 N N . ALA A 1 107 ? 4.329 -0.910 2.055 1.00 91.31 107 ALA A N 1
ATOM 862 C CA . ALA A 1 107 ? 5.680 -1.354 1.773 1.00 91.31 107 ALA A CA 1
ATOM 863 C C . ALA A 1 107 ? 5.751 -2.873 1.649 1.00 91.31 107 ALA A C 1
ATOM 865 O O . ALA A 1 107 ? 5.380 -3.598 2.576 1.00 91.31 107 ALA A O 1
ATOM 866 N N . ASN A 1 108 ? 6.295 -3.365 0.534 1.00 91.94 108 ASN A N 1
ATOM 867 C CA . ASN A 1 108 ? 6.691 -4.767 0.434 1.00 91.94 108 ASN A CA 1
ATOM 868 C C . ASN A 1 108 ? 8.064 -4.935 1.094 1.00 91.94 108 ASN A C 1
ATOM 870 O O . ASN A 1 108 ? 9.077 -4.452 0.588 1.00 91.94 108 ASN A O 1
ATOM 874 N N . ILE A 1 109 ? 8.124 -5.594 2.247 1.00 87.88 109 ILE A N 1
ATOM 875 C CA . ILE A 1 109 ? 9.386 -5.812 2.971 1.00 87.88 109 ILE A CA 1
ATOM 876 C C . ILE A 1 109 ? 10.128 -7.015 2.386 1.00 87.88 109 ILE A C 1
ATOM 878 O O . ILE A 1 109 ? 11.319 -6.915 2.095 1.00 87.88 109 ILE A O 1
ATOM 882 N N . TRP A 1 110 ? 9.387 -8.089 2.114 1.00 85.88 110 TRP A N 1
ATOM 883 C CA . TRP A 1 110 ? 9.839 -9.324 1.468 1.00 85.88 110 TRP A CA 1
ATOM 884 C C . TRP A 1 110 ? 8.816 -9.769 0.410 1.00 85.88 110 TRP A C 1
ATOM 886 O O . TRP A 1 110 ? 7.712 -9.220 0.391 1.00 85.88 110 TRP A O 1
ATOM 896 N N . PRO A 1 111 ? 9.131 -10.754 -0.461 1.00 83.75 111 PRO A N 1
ATOM 897 C CA . PRO A 1 111 ? 8.238 -11.164 -1.551 1.00 83.75 111 PRO A CA 1
ATOM 898 C C . PRO A 1 111 ? 6.806 -11.505 -1.121 1.00 83.75 111 PRO A C 1
ATOM 900 O O . PRO A 1 111 ? 5.870 -11.277 -1.880 1.00 83.75 111 PRO A O 1
ATOM 903 N N . ASN A 1 112 ? 6.632 -12.015 0.096 1.00 90.56 112 ASN A N 1
ATOM 904 C CA . ASN A 1 112 ? 5.343 -12.393 0.659 1.00 90.56 112 ASN A CA 1
ATOM 905 C C . ASN A 1 112 ? 4.924 -11.551 1.872 1.00 90.56 112 ASN A C 1
ATOM 907 O O . ASN A 1 112 ? 3.922 -11.883 2.498 1.00 90.56 112 ASN A O 1
ATOM 911 N N . VAL A 1 113 ? 5.653 -10.479 2.209 1.00 93.62 113 VAL A N 1
ATOM 912 C CA . VAL A 1 113 ? 5.363 -9.650 3.390 1.00 93.62 113 VAL A CA 1
ATOM 913 C C . VAL A 1 113 ? 5.094 -8.207 3.003 1.00 93.62 113 VAL A C 1
ATOM 915 O O . VAL A 1 113 ? 5.953 -7.528 2.436 1.00 93.62 113 VAL A O 1
ATOM 918 N N . THR A 1 114 ? 3.903 -7.729 3.358 1.00 95.00 114 THR A N 1
ATOM 919 C CA . THR A 1 114 ? 3.456 -6.354 3.112 1.00 95.00 114 THR A CA 1
ATOM 920 C C . THR A 1 114 ? 3.046 -5.693 4.416 1.00 95.00 114 THR A C 1
ATOM 922 O O . THR A 1 114 ? 2.290 -6.268 5.195 1.00 95.00 114 THR A O 1
ATOM 925 N N . LEU A 1 115 ? 3.530 -4.475 4.638 1.00 95.38 115 LEU A N 1
ATOM 926 C CA . LEU A 1 115 ? 3.075 -3.605 5.716 1.00 95.38 115 LEU A CA 1
ATOM 927 C C . LEU A 1 115 ? 2.168 -2.526 5.129 1.00 95.38 115 LEU A C 1
ATOM 929 O O . LEU A 1 115 ? 2.520 -1.913 4.122 1.00 95.38 115 LEU A O 1
ATOM 933 N N . MET A 1 116 ? 1.027 -2.299 5.768 1.00 92.50 116 MET A N 1
ATOM 934 C CA . MET A 1 116 ? 0.058 -1.259 5.432 1.00 92.50 116 MET A CA 1
ATOM 935 C C . MET A 1 116 ? -0.105 -0.354 6.651 1.00 92.50 116 MET A C 1
ATOM 937 O O . MET A 1 116 ? -0.556 -0.814 7.696 1.00 92.50 116 MET A O 1
ATOM 941 N N . THR A 1 117 ? 0.251 0.920 6.530 1.00 90.81 117 THR A N 1
ATOM 942 C CA . THR A 1 117 ? -0.008 1.919 7.572 1.00 90.81 117 THR A CA 1
ATOM 943 C C . THR A 1 117 ? -1.274 2.683 7.231 1.00 90.81 117 THR A C 1
ATOM 945 O O . THR A 1 117 ? -1.410 3.206 6.120 1.00 90.81 117 THR A O 1
ATOM 948 N N . VAL A 1 118 ? -2.180 2.770 8.198 1.00 87.69 118 VAL A N 1
ATOM 949 C CA . VAL A 1 118 ? -3.491 3.388 8.030 1.00 87.69 118 VAL A CA 1
ATOM 950 C C . VAL A 1 118 ? -3.738 4.478 9.065 1.00 87.69 118 VAL A C 1
ATOM 952 O O . VAL A 1 118 ? -3.305 4.351 10.211 1.00 87.69 118 VAL A O 1
ATOM 955 N N . LEU A 1 119 ? -4.429 5.540 8.655 1.00 82.69 119 LEU A N 1
ATOM 956 C CA . LEU A 1 119 ? -4.927 6.586 9.547 1.00 82.69 119 LEU A CA 1
ATOM 957 C C . LEU A 1 119 ? -6.193 6.126 10.248 1.00 82.69 119 LEU A C 1
ATOM 959 O O . LEU A 1 119 ? -7.115 5.628 9.603 1.00 82.69 119 LEU A O 1
ATOM 963 N N . TYR A 1 120 ? -6.271 6.368 11.548 1.00 79.88 120 TYR A N 1
ATOM 964 C CA . TYR A 1 120 ? -7.478 6.114 12.323 1.00 79.88 120 TYR A CA 1
ATOM 965 C C . TYR A 1 120 ? -7.779 7.270 13.277 1.00 79.88 120 TYR A C 1
ATOM 967 O O . TYR A 1 120 ? -6.904 8.077 13.602 1.00 79.88 120 TYR A O 1
ATOM 975 N N . GLN A 1 121 ? -9.033 7.344 13.715 1.00 76.00 121 GLN A N 1
ATOM 976 C CA . GLN A 1 121 ? -9.513 8.367 14.636 1.00 76.00 121 GLN A CA 1
ATOM 977 C C . GLN A 1 121 ? -9.291 7.900 16.077 1.00 76.00 121 GLN A C 1
ATOM 979 O O . GLN A 1 121 ? -10.063 7.100 16.600 1.00 76.00 121 GLN A O 1
ATOM 984 N N . GLY A 1 122 ? -8.238 8.368 16.732 1.00 66.38 122 GLY A N 1
ATOM 985 C CA . GLY A 1 122 ? -7.989 8.050 18.134 1.00 66.38 122 GLY A CA 1
ATOM 986 C C . GLY A 1 122 ? -9.100 8.564 19.052 1.00 66.38 122 GLY A C 1
ATOM 987 O O . GLY A 1 122 ? -9.808 9.528 18.744 1.00 66.38 122 GLY A O 1
ATOM 988 N N . GLU A 1 123 ? -9.249 7.924 20.212 1.00 61.25 123 GLU A N 1
ATOM 989 C CA . GLU A 1 123 ? -10.129 8.411 21.279 1.00 61.25 123 GLU A CA 1
ATOM 990 C C . GLU A 1 123 ? -9.437 9.563 22.025 1.00 61.25 123 GLU A C 1
ATOM 992 O O . GLU A 1 123 ? -8.936 9.424 23.138 1.00 61.25 123 GLU A O 1
ATOM 997 N N . GLY A 1 124 ? -9.357 10.726 21.376 1.00 55.69 124 GLY A N 1
ATOM 998 C CA . GLY A 1 124 ? -8.943 11.971 22.019 1.00 55.69 124 GLY A CA 1
ATOM 999 C C . GLY A 1 124 ? -9.974 12.466 23.041 1.00 55.69 124 GLY A C 1
ATOM 1000 O O . GLY A 1 124 ? -11.107 11.982 23.114 1.00 55.69 124 GLY A O 1
ATOM 1001 N N . GLN A 1 125 ? -9.597 13.468 23.845 1.00 48.81 125 GLN A N 1
ATOM 1002 C CA . GLN A 1 125 ? -10.550 14.160 24.720 1.00 48.81 125 GLN A CA 1
ATOM 1003 C C . GLN A 1 125 ? -11.766 14.632 23.910 1.00 48.81 125 GLN A C 1
ATOM 1005 O O . GLN A 1 125 ? -11.622 15.082 22.776 1.00 48.81 125 GLN A O 1
ATOM 1010 N N . LYS A 1 126 ? -12.969 14.554 24.493 1.00 46.38 126 LYS A N 1
ATOM 1011 C CA . LYS A 1 126 ? -14.227 14.959 23.846 1.00 46.38 126 LYS A CA 1
ATOM 1012 C C . LYS A 1 126 ? -14.085 16.354 23.207 1.00 46.38 126 LYS A C 1
ATOM 1014 O O . LYS A 1 126 ? -13.981 17.343 23.926 1.00 46.38 126 LYS A O 1
ATOM 1019 N N . GLY A 1 127 ? -14.088 16.420 21.873 1.00 50.53 127 GLY A N 1
ATOM 1020 C CA . GLY A 1 127 ? -13.907 17.662 21.103 1.00 50.53 127 GLY A CA 1
ATOM 1021 C C . GLY A 1 127 ? -12.522 17.865 20.468 1.00 50.53 127 GLY A C 1
ATOM 1022 O O . GLY A 1 127 ? -12.333 18.860 19.777 1.00 50.53 127 GLY A O 1
ATOM 1023 N N . VAL A 1 128 ? -11.578 16.937 20.655 1.00 53.00 128 VAL A N 1
ATOM 1024 C CA . VAL A 1 128 ? -10.280 16.904 19.968 1.00 53.00 128 VAL A CA 1
ATOM 1025 C C . VAL A 1 128 ? -10.168 15.574 19.233 1.00 53.00 128 VAL A C 1
ATOM 1027 O O . VAL A 1 128 ? -9.928 14.535 19.844 1.00 53.00 128 VAL A O 1
ATOM 1030 N N . GLU A 1 129 ? -10.353 15.596 17.916 1.00 58.72 129 GLU A N 1
ATOM 1031 C CA . GLU A 1 129 ? -10.040 14.441 17.077 1.00 58.72 129 GLU A CA 1
ATOM 1032 C C . GLU A 1 129 ? -8.518 14.251 17.080 1.00 58.72 129 GLU A C 1
ATOM 1034 O O . GLU A 1 129 ? -7.778 15.084 16.556 1.00 58.72 129 GLU A O 1
ATOM 1039 N N . SER A 1 130 ? -8.025 13.186 17.717 1.00 65.44 130 SER A N 1
ATOM 1040 C CA . SER A 1 130 ? -6.642 12.753 17.531 1.00 65.44 130 SER A CA 1
ATOM 1041 C C . SER A 1 130 ? -6.590 11.827 16.323 1.00 65.44 130 SER A C 1
ATOM 1043 O O . SER A 1 130 ? -7.429 10.945 16.157 1.00 65.44 130 SER A O 1
ATOM 1045 N N . VAL A 1 131 ? -5.611 12.034 15.449 1.00 71.31 131 VAL A N 1
ATOM 1046 C CA . VAL A 1 131 ? -5.363 11.130 14.325 1.00 71.31 131 VAL A CA 1
ATOM 1047 C C . VAL A 1 131 ? -4.156 10.277 14.677 1.00 71.31 131 VAL A C 1
ATOM 1049 O O . VAL A 1 131 ? -3.081 10.805 14.966 1.00 71.31 131 VAL A O 1
ATOM 1052 N N . GLY A 1 132 ? -4.349 8.963 14.692 1.00 78.69 132 GLY A N 1
ATOM 1053 C CA . GLY A 1 132 ? -3.302 7.983 14.945 1.00 78.69 132 GLY A CA 1
ATOM 1054 C C . GLY A 1 132 ? -2.936 7.196 13.690 1.00 78.69 132 GLY A C 1
ATOM 1055 O O . GLY A 1 132 ? -3.598 7.280 12.653 1.00 78.69 132 GLY A O 1
ATOM 1056 N N . TYR A 1 133 ? -1.879 6.391 13.806 1.00 83.75 133 TYR A N 1
ATOM 1057 C CA . TYR A 1 133 ? -1.412 5.494 12.752 1.00 83.75 133 TYR A CA 1
ATOM 1058 C C . TYR A 1 133 ? -1.346 4.060 13.276 1.00 83.75 133 TYR A C 1
ATOM 1060 O O . TYR A 1 133 ? -0.719 3.813 14.303 1.00 83.75 133 TYR A O 1
ATOM 1068 N N . ILE A 1 134 ? -1.952 3.111 12.565 1.00 87.75 134 ILE A N 1
ATOM 1069 C CA . ILE A 1 134 ? -1.809 1.676 12.844 1.00 87.75 134 ILE A CA 1
ATOM 1070 C C . ILE A 1 134 ? -1.110 1.017 11.667 1.00 87.75 134 ILE A C 1
ATOM 1072 O O . ILE A 1 134 ? -1.426 1.296 10.512 1.00 87.75 134 ILE A O 1
ATOM 1076 N N . GLN A 1 135 ? -0.181 0.111 11.962 1.00 92.06 135 GLN A N 1
ATOM 1077 C CA . GLN A 1 135 ? 0.451 -0.729 10.956 1.00 92.06 135 GLN A CA 1
ATOM 1078 C C . GLN A 1 135 ? -0.137 -2.142 10.986 1.00 92.06 135 GLN A C 1
ATOM 1080 O O . GLN A 1 135 ? -0.033 -2.857 11.980 1.00 92.06 135 GLN A O 1
ATOM 1085 N N . LEU A 1 136 ? -0.727 -2.544 9.866 1.00 94.38 136 LEU A N 1
ATOM 1086 C CA . LEU A 1 136 ? -1.211 -3.890 9.593 1.00 94.38 136 LEU A CA 1
ATOM 1087 C C . LEU A 1 136 ? -0.147 -4.674 8.821 1.00 94.38 136 LEU A C 1
ATOM 1089 O O . LEU A 1 136 ? 0.461 -4.152 7.884 1.00 94.38 136 LEU A O 1
ATOM 1093 N N . GLY A 1 137 ? 0.073 -5.931 9.202 1.00 96.44 137 GLY A N 1
ATOM 1094 C CA . GLY A 1 137 ? 1.072 -6.796 8.578 1.00 96.44 137 GLY A CA 1
ATOM 1095 C C . GLY A 1 137 ? 0.453 -8.011 7.898 1.00 96.44 137 GLY A C 1
ATOM 1096 O O . GLY A 1 137 ? -0.277 -8.784 8.525 1.00 96.44 137 GLY A O 1
ATOM 1097 N N . PHE A 1 138 ? 0.793 -8.201 6.627 1.00 97.44 138 PHE A N 1
ATOM 1098 C CA . PHE A 1 138 ? 0.311 -9.288 5.785 1.00 97.44 138 PHE A CA 1
ATOM 1099 C C . PHE A 1 138 ? 1.452 -10.238 5.431 1.00 97.44 138 PHE A C 1
ATOM 1101 O O . PHE A 1 138 ? 2.487 -9.784 4.947 1.00 97.44 138 PHE A O 1
ATOM 1108 N N . TRP A 1 139 ? 1.231 -11.540 5.610 1.00 97.25 139 TRP A N 1
ATOM 1109 C CA . TRP A 1 139 ? 2.115 -12.618 5.160 1.00 97.25 139 TRP A CA 1
ATOM 1110 C C . TRP A 1 139 ? 1.339 -13.519 4.211 1.00 97.25 139 TRP A C 1
ATOM 1112 O O . TRP A 1 139 ? 0.190 -13.869 4.487 1.00 97.25 139 TRP A O 1
ATOM 1122 N N . ASP A 1 140 ? 1.948 -13.852 3.076 1.00 95.50 140 ASP A N 1
ATOM 1123 C CA . ASP A 1 140 ? 1.342 -14.675 2.023 1.00 95.50 140 ASP 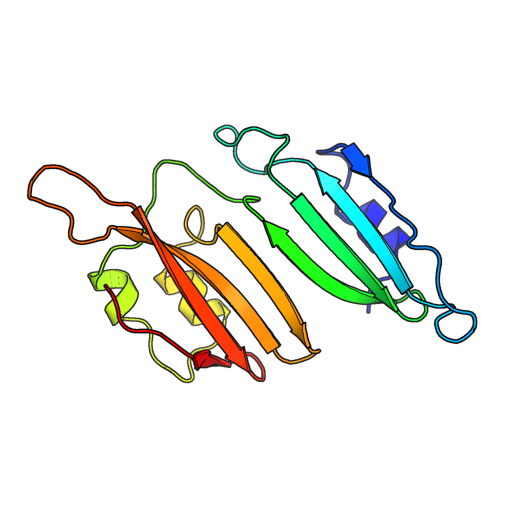A CA 1
ATOM 1124 C C . ASP A 1 140 ? -0.047 -14.152 1.602 1.00 95.50 140 ASP A C 1
ATOM 1126 O O . ASP A 1 140 ? -0.992 -14.902 1.364 1.00 95.50 140 ASP A O 1
ATOM 1130 N N . GLY A 1 141 ? -0.183 -12.821 1.562 1.00 94.12 141 GLY A N 1
ATOM 1131 C CA . GLY A 1 141 ? -1.414 -12.124 1.180 1.00 94.12 141 GLY A CA 1
ATOM 1132 C C . GLY A 1 141 ? -2.511 -12.076 2.250 1.00 94.12 141 GLY A C 1
ATOM 1133 O O . GLY A 1 141 ? -3.570 -11.507 1.985 1.00 94.12 141 GLY A O 1
ATOM 1134 N N . LYS A 1 142 ? -2.277 -12.624 3.450 1.00 97.44 142 LYS A N 1
ATOM 1135 C CA . LYS A 1 142 ? -3.243 -12.646 4.559 1.00 97.44 142 LYS A CA 1
ATOM 1136 C C . LYS A 1 142 ? -2.780 -11.814 5.747 1.00 97.44 142 LYS A C 1
ATOM 1138 O O . LYS A 1 142 ? -1.604 -11.839 6.100 1.00 97.44 142 LYS A O 1
ATOM 1143 N N . LEU A 1 143 ? -3.710 -11.123 6.397 1.00 97.00 143 LEU A N 1
ATOM 1144 C CA . LEU A 1 143 ? -3.452 -10.340 7.599 1.00 97.00 143 LEU A CA 1
ATOM 1145 C C . LEU A 1 143 ? -3.031 -11.260 8.752 1.00 97.00 143 LEU A C 1
ATOM 1147 O O . LEU A 1 143 ? -3.809 -12.113 9.171 1.00 97.00 143 LEU A O 1
ATOM 1151 N N . GLN A 1 144 ? -1.827 -11.070 9.286 1.00 97.31 144 GLN A N 1
ATOM 1152 C CA . GLN A 1 144 ? -1.341 -11.804 10.464 1.00 97.31 144 GLN A CA 1
ATOM 1153 C C . GLN A 1 144 ? -1.089 -10.886 11.657 1.00 97.31 144 GLN A C 1
ATOM 1155 O O . GLN A 1 144 ? -1.272 -11.305 12.795 1.00 97.31 144 GLN A O 1
ATOM 1160 N N . SER A 1 145 ? -0.686 -9.637 11.408 1.00 95.69 145 SER A N 1
ATOM 1161 C CA . SER A 1 145 ? -0.423 -8.659 12.463 1.00 95.69 145 SER A CA 1
ATOM 1162 C C . SER A 1 145 ? -1.458 -7.543 12.427 1.00 95.69 145 SER A C 1
ATOM 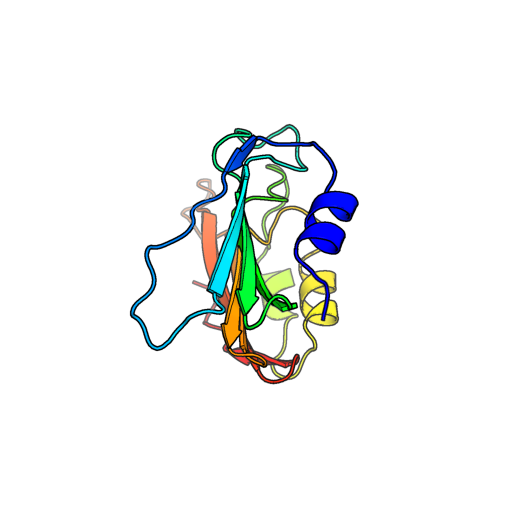1164 O O . SER A 1 145 ? -1.573 -6.828 11.429 1.00 95.69 145 SER A O 1
ATOM 1166 N N . LYS A 1 146 ? -2.203 -7.412 13.526 1.00 92.75 146 LYS A N 1
ATOM 1167 C CA . LYS A 1 146 ? -3.203 -6.372 13.776 1.00 92.75 146 LYS A CA 1
ATOM 1168 C C . LYS A 1 146 ? -3.033 -5.885 15.224 1.00 92.75 146 LYS A C 1
ATOM 1170 O O . LYS A 1 146 ? -3.496 -6.577 16.130 1.00 92.75 146 LYS A O 1
ATOM 1175 N N . PRO A 1 147 ? -2.345 -4.754 15.459 1.00 88.44 147 PRO A N 1
ATOM 1176 C CA . PRO A 1 147 ? -2.188 -4.175 16.795 1.00 88.44 147 PRO A CA 1
ATOM 1177 C C . PRO A 1 147 ? -3.527 -3.833 17.473 1.00 88.44 147 PRO A C 1
ATOM 1179 O O . PRO A 1 147 ? -4.588 -3.843 16.842 1.00 88.44 147 PRO A O 1
ATOM 1182 N N . GLY A 1 148 ? -3.503 -3.519 18.768 1.00 79.00 148 GLY A N 1
ATOM 1183 C CA . GLY A 1 148 ? -4.672 -2.948 19.443 1.00 79.00 148 GLY A CA 1
ATOM 1184 C C . GLY A 1 148 ? -5.089 -1.616 18.809 1.00 79.00 148 GLY A C 1
ATOM 1185 O O . GLY A 1 148 ? -4.266 -0.931 18.208 1.00 79.00 148 GLY A O 1
ATOM 1186 N N . TYR A 1 149 ? -6.374 -1.277 18.912 1.00 71.75 149 TYR A N 1
ATOM 1187 C CA . TYR A 1 149 ? -6.813 0.098 18.679 1.00 71.75 149 TYR A CA 1
ATOM 1188 C C . TYR A 1 149 ? -6.505 0.886 19.950 1.00 71.75 149 TYR A C 1
ATOM 1190 O O . TYR A 1 149 ? -6.971 0.479 21.016 1.00 71.75 149 TYR A O 1
ATOM 1198 N N . GLU A 1 150 ? -5.727 1.959 19.842 1.00 60.56 150 GLU A N 1
ATOM 1199 C CA . GLU A 1 150 ? -5.354 2.825 20.972 1.00 60.56 150 GLU A CA 1
ATOM 1200 C C . GLU A 1 150 ? -6.173 4.120 20.987 1.00 60.56 150 GLU A C 1
ATOM 1202 O O . GLU A 1 150 ? -6.595 4.593 19.906 1.00 60.56 150 GLU A O 1
#

Radius of gyration: 17.17 Å; chains: 1; bounding box: 46×33×44 Å

Sequence (150 aa):
GWTRDQVTQFVGIPGELIITEEPISPSNRGNIMVQYQGSISSNVLERESTVIFSFNNKILWKKNQKLLDLTSNYIITREHYNQIQTGWTYDQVRSTLGSRGNVIQEANIWPNVTLMTVLYQGEGQKGVESVGYIQLGFWDGKLQSKPGYE